Protein AF-A0A5K1A992-F1 (afdb_monomer_lite)

Radius of gyration: 14.45 Å; chains: 1; bounding box: 34×20×37 Å

Secondary structure (DSSP, 8-state):
-HHHHHHHHHHHHHSS-HHHHHHHHTTTHHHHHHHHHHTTT-------------SSPPPP-HHHH--

InterPro domains:
  IPR001593 Small ribosomal subunit protein eS1 [PF01015] (1-58)

pLDDT: mean 90.29, std 3.59, range [76.69, 95.0]

Foldseek 3Di:
DVVLLVVLVCVLVVVDDPVVSVVCQVVQVSQVVSQVVCVVVPHDDDRHDPDDDDPDDDPDDPVVVVD

Structure (mmCIF, N/CA/C/O backbone):
data_AF-A0A5K1A992-F1
#
_entry.id   AF-A0A5K1A992-F1
#
loop_
_atom_site.group_PDB
_atom_site.id
_atom_site.type_symbol
_atom_site.label_atom_id
_atom_site.label_alt_id
_atom_site.label_comp_id
_atom_site.label_asym_id
_atom_site.label_entity_id
_atom_site.label_seq_id
_atom_site.pdbx_PDB_ins_code
_atom_site.Cartn_x
_atom_site.Cartn_y
_atom_site.Cartn_z
_atom_site.occupancy
_atom_site.B_iso_or_equiv
_atom_site.auth_seq_id
_atom_site.auth_comp_id
_atom_site.auth_asym_id
_atom_site.auth_atom_id
_atom_site.pdbx_PDB_model_num
ATOM 1 N N . ILE A 1 1 ? -13.836 -8.204 5.713 1.00 90.25 1 ILE A N 1
ATOM 2 C CA . ILE A 1 1 ? -12.377 -7.917 5.771 1.00 90.25 1 ILE A CA 1
ATOM 3 C C . ILE A 1 1 ? -11.664 -8.290 4.468 1.00 90.25 1 ILE A C 1
ATOM 5 O O . ILE A 1 1 ? -11.345 -7.386 3.711 1.00 90.25 1 ILE A O 1
ATOM 9 N N . ARG A 1 2 ? -11.493 -9.582 4.131 1.00 93.12 2 ARG A N 1
ATOM 10 C CA . ARG A 1 2 ? -10.719 -10.015 2.939 1.00 93.12 2 ARG A CA 1
ATOM 11 C C . ARG A 1 2 ? -11.187 -9.426 1.600 1.00 93.12 2 ARG A C 1
ATOM 13 O O . ARG A 1 2 ? -10.356 -9.137 0.747 1.00 93.12 2 ARG A O 1
ATOM 20 N N . ARG A 1 3 ? -12.501 -9.252 1.408 1.00 94.06 3 ARG A N 1
ATOM 21 C CA . ARG A 1 3 ? -13.061 -8.597 0.211 1.00 94.06 3 ARG A CA 1
ATOM 22 C C . ARG A 1 3 ? -12.618 -7.131 0.116 1.00 94.06 3 ARG A C 1
ATOM 24 O O . ARG A 1 3 ? -12.067 -6.735 -0.899 1.00 94.06 3 ARG A O 1
ATOM 31 N N . LYS A 1 4 ? -12.778 -6.384 1.212 1.00 93.38 4 LYS A N 1
ATOM 32 C CA . LYS A 1 4 ? -12.444 -4.956 1.317 1.00 93.38 4 LYS A CA 1
ATOM 33 C C . LYS A 1 4 ? -10.935 -4.693 1.202 1.00 93.38 4 LYS A C 1
ATOM 35 O O . LYS A 1 4 ? -10.533 -3.744 0.550 1.00 93.38 4 LYS A O 1
ATOM 40 N N . MET A 1 5 ? -10.104 -5.594 1.739 1.00 93.88 5 MET A N 1
ATOM 41 C CA . MET A 1 5 ? -8.649 -5.587 1.519 1.0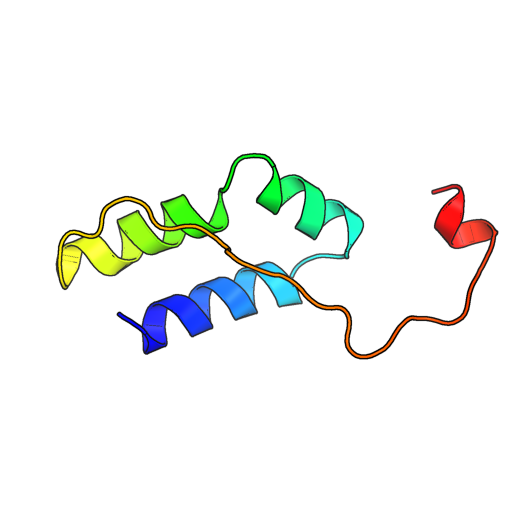0 93.88 5 MET A CA 1
ATOM 42 C C . MET A 1 5 ? -8.291 -5.667 0.033 1.00 93.88 5 MET A C 1
ATOM 44 O O . MET A 1 5 ? -7.513 -4.855 -0.453 1.00 93.88 5 MET A O 1
ATOM 48 N N . ARG A 1 6 ? -8.872 -6.632 -0.695 1.00 94.62 6 ARG A N 1
ATOM 49 C CA . ARG A 1 6 ? -8.610 -6.793 -2.132 1.00 94.62 6 ARG A CA 1
ATOM 50 C C . ARG A 1 6 ? -9.059 -5.582 -2.939 1.00 94.62 6 ARG A C 1
ATOM 52 O O . ARG A 1 6 ? -8.324 -5.151 -3.812 1.00 94.62 6 ARG A O 1
ATOM 59 N N . GLU A 1 7 ? -10.230 -5.044 -2.634 1.00 95.00 7 GLU A N 1
ATOM 60 C CA . GLU A 1 7 ? -10.779 -3.869 -3.313 1.00 95.00 7 GLU A CA 1
ATOM 61 C C . GLU A 1 7 ? -9.856 -2.648 -3.185 1.00 95.00 7 GLU A C 1
ATOM 63 O O . GLU A 1 7 ? -9.469 -2.067 -4.194 1.00 95.00 7 GLU A O 1
ATOM 68 N N . ILE A 1 8 ? -9.406 -2.329 -1.966 1.00 93.88 8 ILE A N 1
ATOM 69 C CA . ILE A 1 8 ? -8.487 -1.205 -1.716 1.00 93.88 8 ILE A CA 1
ATOM 70 C C . ILE A 1 8 ? -7.136 -1.437 -2.403 1.00 93.88 8 ILE A C 1
ATOM 72 O O . ILE A 1 8 ? -6.620 -0.540 -3.065 1.00 93.88 8 ILE A O 1
ATOM 76 N N . MET A 1 9 ? -6.576 -2.647 -2.296 1.00 93.12 9 MET A N 1
ATOM 77 C CA . MET A 1 9 ? -5.303 -2.978 -2.944 1.00 93.12 9 MET A CA 1
ATOM 78 C C . MET A 1 9 ? -5.371 -2.847 -4.467 1.00 93.12 9 MET A C 1
ATOM 80 O O . MET A 1 9 ? -4.429 -2.338 -5.065 1.00 93.12 9 MET A O 1
ATOM 84 N N . VAL A 1 10 ? -6.460 -3.308 -5.092 1.00 93.88 10 VAL A N 1
ATOM 85 C CA . VAL A 1 10 ? -6.644 -3.194 -6.544 1.00 93.88 10 VAL A CA 1
ATOM 86 C C . VAL A 1 10 ? -6.756 -1.728 -6.932 1.00 93.88 10 VAL A C 1
ATOM 88 O O . VAL A 1 10 ? -5.976 -1.293 -7.767 1.00 93.88 10 VAL A O 1
ATOM 91 N N . ASN A 1 11 ? -7.623 -0.957 -6.271 1.00 93.19 11 ASN A N 1
ATOM 92 C CA . ASN A 1 11 ? -7.822 0.457 -6.587 1.00 93.19 11 ASN A CA 1
ATOM 93 C C . ASN A 1 11 ? -6.517 1.264 -6.489 1.00 93.19 11 ASN A C 1
ATOM 95 O O . ASN A 1 11 ? -6.208 2.040 -7.389 1.00 93.19 11 ASN A O 1
ATOM 99 N N . GLN A 1 12 ? -5.724 1.037 -5.435 1.00 90.12 12 GLN A N 1
ATOM 100 C CA . GLN A 1 12 ? -4.442 1.720 -5.229 1.00 90.12 12 GLN A CA 1
ATOM 101 C C . GLN A 1 12 ? -3.354 1.293 -6.223 1.00 90.12 12 GLN A C 1
ATOM 103 O O . GLN A 1 12 ? -2.441 2.079 -6.490 1.00 90.12 12 GLN A O 1
ATOM 108 N N . ALA A 1 13 ? -3.431 0.060 -6.739 1.00 89.44 13 ALA A N 1
ATOM 109 C CA . ALA A 1 13 ? -2.451 -0.492 -7.668 1.00 89.44 13 ALA A CA 1
ATOM 110 C C . ALA A 1 13 ? -2.773 -0.227 -9.138 1.00 89.44 13 ALA A C 1
ATOM 112 O O . ALA A 1 13 ? -1.857 -0.113 -9.942 1.00 89.44 13 ALA A O 1
ATOM 113 N N . THR A 1 14 ? -4.050 -0.124 -9.503 1.00 90.50 14 THR A N 1
ATOM 114 C CA . THR A 1 14 ? -4.462 0.174 -10.880 1.00 90.50 14 THR A CA 1
ATOM 115 C C . THR A 1 14 ? -4.356 1.653 -11.220 1.00 90.50 14 THR A C 1
ATOM 117 O O . THR A 1 14 ? -4.292 1.993 -12.394 1.00 90.50 14 THR A O 1
ATOM 120 N N . SER A 1 15 ? -4.369 2.533 -10.216 1.00 89.56 15 SER A N 1
ATOM 121 C CA . SER A 1 15 ? -4.335 3.982 -10.425 1.00 89.56 15 SER A CA 1
ATOM 122 C C . SER A 1 15 ? -2.933 4.551 -10.654 1.00 89.56 15 SER A C 1
ATOM 124 O O . SER A 1 15 ? -2.829 5.738 -10.934 1.00 89.56 15 SER A O 1
ATOM 126 N N . CYS A 1 16 ? -1.874 3.765 -10.436 1.00 88.94 16 CYS A N 1
ATOM 127 C CA . CYS A 1 16 ? -0.505 4.266 -10.306 1.00 88.94 16 CYS A CA 1
ATOM 128 C C . CYS A 1 16 ? 0.506 3.391 -11.044 1.00 88.94 16 CYS A C 1
ATOM 130 O O . CYS A 1 16 ? 0.366 2.168 -11.105 1.00 88.94 16 CYS A O 1
ATOM 132 N N . ASP A 1 17 ? 1.578 4.028 -11.507 1.00 89.25 17 ASP A N 1
ATOM 133 C CA . ASP A 1 17 ? 2.735 3.342 -12.073 1.00 89.25 17 ASP A CA 1
ATOM 134 C C . ASP A 1 17 ? 3.612 2.705 -10.987 1.00 89.25 17 ASP A C 1
ATOM 136 O O . ASP A 1 17 ? 3.494 2.992 -9.793 1.00 89.25 17 ASP A O 1
ATOM 140 N N . LEU A 1 18 ? 4.546 1.839 -11.397 1.00 87.38 18 LEU A N 1
ATOM 141 C CA . LEU A 1 18 ? 5.400 1.074 -10.479 1.00 87.38 18 LEU A CA 1
ATOM 142 C C . LEU A 1 18 ? 6.193 1.975 -9.510 1.00 87.38 18 LEU A C 1
ATOM 144 O O . LEU A 1 18 ? 6.348 1.629 -8.341 1.00 87.38 18 LEU A O 1
ATOM 148 N N . LYS A 1 19 ? 6.671 3.134 -9.982 1.00 88.12 19 LYS A N 1
ATOM 149 C CA . LYS A 1 19 ? 7.449 4.100 -9.187 1.00 88.12 19 LYS A CA 1
ATOM 150 C C . LYS A 1 19 ? 6.618 4.682 -8.042 1.00 88.12 19 LYS A C 1
ATOM 152 O O . LYS A 1 19 ? 7.034 4.633 -6.885 1.00 88.12 19 LYS A O 1
ATOM 157 N N . GLU A 1 20 ? 5.416 5.156 -8.350 1.00 90.56 20 GLU A N 1
ATOM 158 C CA . GLU A 1 20 ? 4.473 5.685 -7.360 1.00 90.56 20 GLU A CA 1
ATOM 159 C C . GLU A 1 20 ? 3.957 4.588 -6.422 1.00 90.56 20 GLU A C 1
ATOM 161 O O . GLU A 1 20 ? 3.790 4.805 -5.222 1.00 90.56 20 GLU A O 1
ATOM 166 N N . LEU A 1 21 ? 3.752 3.374 -6.942 1.00 90.00 21 LEU A N 1
ATOM 167 C CA . LEU A 1 21 ? 3.338 2.226 -6.141 1.00 90.00 21 LEU A CA 1
ATOM 168 C C . LEU A 1 21 ? 4.368 1.907 -5.047 1.00 90.00 21 LEU A C 1
ATOM 170 O O . LEU A 1 21 ? 4.001 1.674 -3.895 1.00 90.00 21 LEU A O 1
ATOM 174 N N . VAL A 1 22 ? 5.660 1.942 -5.389 1.00 89.75 22 VAL A N 1
ATOM 175 C CA . VAL A 1 22 ? 6.750 1.755 -4.420 1.00 89.75 22 VAL A CA 1
ATOM 176 C C . VAL A 1 22 ? 6.772 2.887 -3.394 1.00 89.75 22 VAL A C 1
ATOM 178 O O . VAL A 1 22 ? 6.917 2.615 -2.202 1.00 89.75 22 VAL A O 1
ATOM 181 N N . GLN A 1 23 ? 6.536 4.134 -3.811 1.00 91.56 23 GLN A N 1
ATOM 182 C CA . GLN A 1 23 ? 6.421 5.261 -2.880 1.00 91.56 23 GLN A CA 1
ATOM 183 C C . GLN A 1 23 ? 5.262 5.102 -1.888 1.00 91.56 23 GLN A C 1
ATOM 185 O O . GLN A 1 23 ? 5.394 5.539 -0.751 1.00 91.56 23 GLN A O 1
ATOM 190 N N . LYS A 1 24 ? 4.163 4.431 -2.262 1.00 90.56 24 LYS A N 1
ATOM 191 C CA . LYS A 1 24 ? 3.059 4.096 -1.340 1.00 90.56 24 LYS A CA 1
ATOM 192 C C . LYS A 1 24 ? 3.397 2.956 -0.372 1.00 90.56 24 LYS A C 1
ATOM 194 O O . LYS A 1 24 ? 2.811 2.892 0.713 1.00 90.56 24 LYS A O 1
ATOM 199 N N . PHE A 1 25 ? 4.314 2.056 -0.739 1.00 90.62 25 PHE A N 1
ATOM 200 C CA . PHE A 1 25 ? 4.739 0.949 0.125 1.00 90.62 25 PHE A CA 1
ATOM 201 C C . PHE A 1 25 ? 5.655 1.400 1.264 1.00 90.62 25 PHE A C 1
ATOM 203 O O . PHE A 1 25 ? 5.502 0.889 2.368 1.00 90.62 25 PHE A O 1
ATOM 210 N N . ILE A 1 26 ? 6.545 2.371 1.030 1.00 89.00 26 ILE A N 1
ATOM 211 C CA . ILE A 1 26 ? 7.489 2.883 2.044 1.00 89.00 26 ILE A CA 1
ATOM 212 C C . ILE A 1 26 ? 6.780 3.354 3.333 1.00 89.00 26 ILE A C 1
ATOM 214 O O . ILE A 1 26 ? 7.155 2.901 4.411 1.00 89.00 26 ILE A O 1
ATOM 218 N N . PRO A 1 27 ? 5.747 4.217 3.273 1.00 91.00 27 PRO A N 1
ATOM 219 C CA . PRO A 1 27 ? 4.997 4.654 4.451 1.00 91.00 27 PRO A CA 1
ATOM 220 C C . PRO A 1 27 ? 3.859 3.701 4.857 1.00 91.00 27 PRO A C 1
ATOM 222 O O . PRO A 1 27 ? 3.058 4.054 5.729 1.00 91.00 27 PRO A O 1
ATOM 225 N N . GLU A 1 28 ? 3.730 2.546 4.193 1.00 89.75 28 GLU A N 1
ATOM 226 C CA . GLU A 1 28 ? 2.674 1.549 4.419 1.00 89.75 28 GLU A CA 1
ATOM 227 C C . GLU A 1 28 ? 1.247 2.124 4.332 1.00 89.75 28 GLU A C 1
ATOM 229 O O . GLU A 1 28 ? 0.326 1.695 5.034 1.00 89.75 28 GLU A O 1
ATOM 234 N N . MET A 1 29 ? 1.033 3.097 3.437 1.00 90.56 29 MET A N 1
ATOM 235 C CA . MET A 1 29 ? -0.249 3.805 3.301 1.00 90.56 29 MET A CA 1
ATOM 236 C C . MET A 1 29 ? -1.428 2.860 3.050 1.00 90.56 29 MET A C 1
ATOM 238 O O . MET A 1 29 ? -2.498 3.032 3.632 1.00 90.56 29 MET A O 1
ATOM 242 N N . ILE A 1 30 ? -1.215 1.826 2.234 1.00 92.19 30 ILE A N 1
ATOM 243 C CA . ILE A 1 30 ? -2.242 0.832 1.896 1.00 92.19 30 ILE A CA 1
ATOM 244 C C . ILE A 1 30 ? -2.659 0.027 3.140 1.00 92.19 30 ILE A C 1
ATOM 246 O O . ILE A 1 30 ? -3.838 -0.275 3.310 1.00 92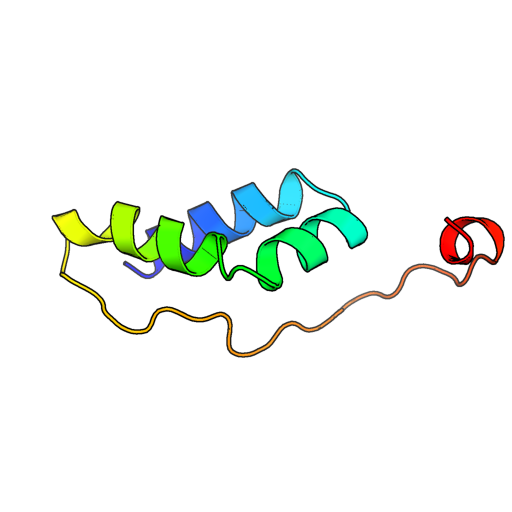.19 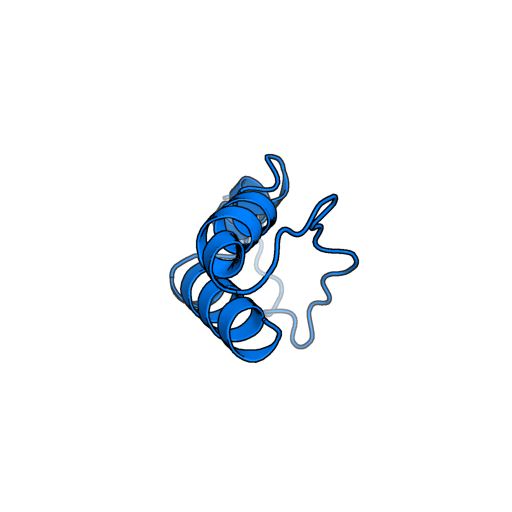30 ILE A O 1
ATOM 250 N N . GLY A 1 31 ? -1.717 -0.294 4.034 1.00 91.94 31 GLY A N 1
ATOM 251 C CA . GLY A 1 31 ? -2.007 -1.004 5.284 1.00 91.94 31 GLY A CA 1
ATOM 252 C C . GLY A 1 31 ? -2.890 -0.176 6.218 1.00 91.94 31 GLY A C 1
ATOM 253 O O . GLY A 1 31 ? -3.926 -0.657 6.682 1.00 91.94 31 GLY A O 1
ATOM 254 N N . LYS A 1 32 ? -2.545 1.106 6.389 1.00 91.94 32 LYS A N 1
ATOM 255 C CA . LYS A 1 32 ? -3.313 2.065 7.204 1.00 91.94 32 LYS A CA 1
ATOM 256 C C . LYS A 1 32 ? -4.719 2.312 6.656 1.00 91.94 32 LYS A C 1
ATOM 258 O O . LYS A 1 32 ? -5.683 2.411 7.415 1.00 91.94 32 LYS A O 1
ATOM 263 N N . GLU A 1 33 ? -4.861 2.394 5.336 1.00 92.38 33 GLU A N 1
ATOM 264 C CA . GLU A 1 33 ? -6.164 2.582 4.695 1.00 92.38 33 GLU A CA 1
ATOM 265 C C . GLU A 1 33 ? -7.074 1.361 4.891 1.00 92.38 33 GLU A C 1
ATOM 267 O O . GLU A 1 33 ? -8.259 1.504 5.203 1.00 92.38 33 GLU A O 1
ATOM 272 N N . ILE A 1 34 ? -6.510 0.153 4.800 1.00 93.81 34 ILE A N 1
ATOM 273 C CA . ILE A 1 34 ? -7.223 -1.090 5.101 1.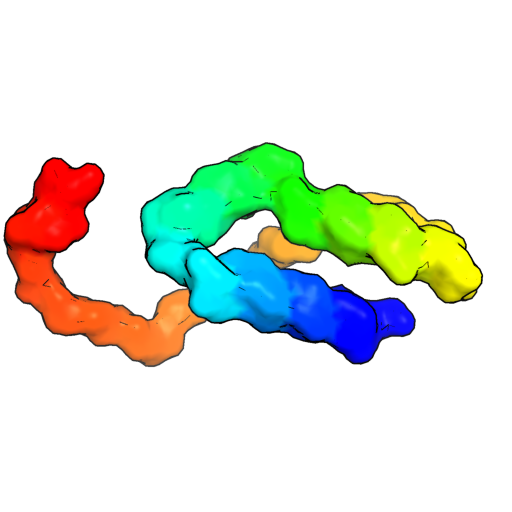00 93.81 34 ILE A CA 1
ATOM 274 C C . ILE A 1 34 ? -7.674 -1.121 6.564 1.00 93.81 34 ILE A C 1
ATOM 276 O O . ILE A 1 34 ? -8.825 -1.478 6.826 1.0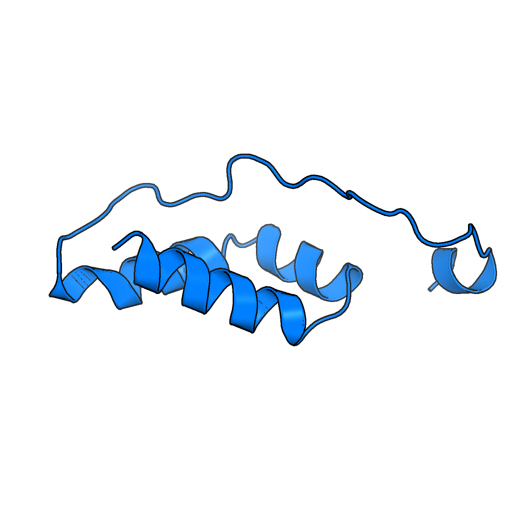0 93.81 34 ILE A O 1
ATOM 280 N N . GLU A 1 35 ? -6.808 -0.749 7.507 1.00 93.12 35 GLU A N 1
ATOM 281 C CA . GLU A 1 35 ? -7.125 -0.715 8.939 1.00 93.12 35 GLU A CA 1
ATOM 282 C C . GLU A 1 35 ? -8.318 0.210 9.213 1.00 93.12 35 GLU A C 1
ATOM 284 O O . GLU A 1 35 ? -9.332 -0.215 9.775 1.00 93.12 35 GLU A O 1
ATOM 289 N N . LYS A 1 36 ? -8.275 1.436 8.677 1.00 92.00 36 LYS A N 1
ATOM 290 C CA . LYS A 1 36 ? -9.369 2.408 8.794 1.00 92.00 36 LYS A CA 1
ATOM 291 C C . LYS A 1 36 ? -10.672 1.893 8.177 1.00 92.00 36 LYS A C 1
ATOM 293 O O . LYS A 1 36 ? -11.735 1.987 8.784 1.00 92.00 36 LYS A O 1
ATOM 298 N N . ALA A 1 37 ? -10.604 1.318 6.979 1.00 93.00 37 ALA A N 1
ATOM 299 C CA . ALA A 1 37 ? -11.779 0.866 6.236 1.00 93.00 37 ALA A CA 1
ATOM 300 C C . ALA A 1 37 ? -12.419 -0.421 6.795 1.00 93.00 37 ALA A C 1
ATOM 302 O O . ALA A 1 37 ? -13.568 -0.739 6.456 1.00 93.00 37 ALA A O 1
ATOM 303 N N .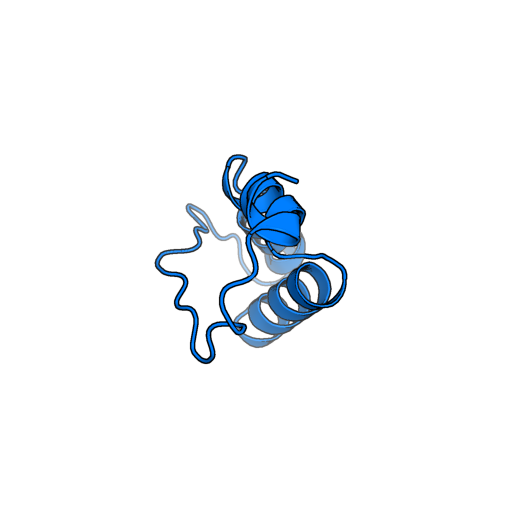 THR A 1 38 ? -11.680 -1.182 7.608 1.00 94.19 38 THR A N 1
ATOM 304 C CA . THR A 1 38 ? -12.136 -2.441 8.217 1.00 94.19 38 THR A CA 1
ATOM 305 C C . THR A 1 38 ? -12.461 -2.327 9.705 1.00 94.19 38 THR A C 1
ATOM 307 O O . THR A 1 38 ? -13.134 -3.225 10.209 1.00 94.19 38 THR A O 1
ATOM 310 N N . SER A 1 39 ? -12.120 -1.203 10.350 1.00 91.31 39 SER A N 1
ATOM 311 C CA . SER A 1 39 ? -12.434 -0.895 11.754 1.00 91.31 39 SER A CA 1
ATOM 312 C C . SER A 1 39 ? -13.917 -1.098 12.108 1.00 91.31 39 SER A C 1
ATOM 314 O O . SER A 1 39 ? -14.224 -1.702 13.130 1.00 91.31 39 SER A O 1
ATOM 316 N N . ASN A 1 40 ? -14.843 -0.734 11.207 1.00 91.50 40 ASN A N 1
ATOM 317 C CA . ASN A 1 40 ? -16.290 -0.932 11.408 1.00 91.50 40 ASN A CA 1
ATOM 318 C C . ASN A 1 40 ? -16.732 -2.406 11.439 1.00 91.50 40 ASN A C 1
ATOM 320 O O . ASN A 1 40 ? -17.837 -2.701 11.880 1.00 91.50 40 ASN A O 1
ATOM 324 N N . ILE A 1 41 ? -15.930 -3.322 10.893 1.00 94.19 41 ILE A N 1
ATOM 325 C CA . ILE A 1 41 ? -16.240 -4.757 10.876 1.00 94.19 41 ILE A CA 1
ATOM 326 C C . ILE A 1 41 ? -15.574 -5.428 12.073 1.00 94.19 41 ILE A C 1
ATOM 328 O O . ILE A 1 41 ? -16.211 -6.192 12.789 1.00 94.19 41 ILE A O 1
ATOM 332 N N . TYR A 1 42 ? -14.274 -5.187 12.239 1.00 93.38 42 TYR A N 1
ATOM 333 C CA . TYR A 1 42 ? -13.471 -5.727 13.326 1.00 93.38 42 TYR A CA 1
ATOM 334 C C . TYR A 1 42 ? -12.176 -4.910 13.444 1.00 93.38 42 TYR A C 1
ATOM 336 O O . TYR A 1 42 ? -11.554 -4.639 12.410 1.00 93.38 42 TYR A O 1
ATOM 344 N N . PRO A 1 43 ? -11.732 -4.548 14.658 1.00 92.56 43 PRO A N 1
ATOM 345 C CA . PRO A 1 43 ? -10.477 -3.832 14.844 1.00 92.56 43 PRO A CA 1
ATOM 346 C C . PRO A 1 43 ? -9.296 -4.739 14.480 1.00 92.56 43 PRO A C 1
ATOM 348 O O . PRO A 1 43 ? -9.050 -5.763 15.116 1.00 92.56 43 PRO A O 1
ATOM 351 N N . LEU A 1 44 ? -8.565 -4.371 13.431 1.00 91.50 44 LEU A N 1
ATOM 352 C CA . LEU A 1 44 ? -7.320 -5.028 13.044 1.00 91.50 44 LEU A CA 1
ATOM 353 C C . LEU A 1 44 ? -6.136 -4.217 13.561 1.00 91.50 44 LEU A C 1
ATOM 355 O O . LEU A 1 44 ? -6.203 -2.997 13.605 1.00 91.50 44 LEU A O 1
ATOM 359 N N . GLN A 1 45 ? -5.052 -4.902 13.908 1.00 88.69 45 GLN A N 1
ATOM 360 C CA . GLN A 1 45 ? -3.756 -4.298 14.211 1.00 88.69 45 GLN A CA 1
ATOM 361 C C . GLN A 1 45 ? -2.694 -4.967 13.339 1.00 88.69 45 GLN A C 1
ATOM 363 O O . GLN A 1 45 ? -2.861 -6.127 12.949 1.00 88.69 45 GLN A O 1
ATOM 368 N N . ASN A 1 46 ? -1.598 -4.256 13.061 1.00 89.81 46 ASN A N 1
ATOM 369 C CA . ASN A 1 46 ? -0.437 -4.786 12.336 1.00 89.81 46 ASN A CA 1
ATOM 370 C C . ASN A 1 46 ? -0.778 -5.280 10.915 1.00 89.81 46 ASN A C 1
ATOM 372 O O . ASN A 1 46 ? -0.499 -6.423 10.543 1.00 89.81 46 ASN A O 1
ATOM 376 N N . VAL A 1 47 ? -1.417 -4.421 10.113 1.00 93.00 47 VAL A N 1
ATOM 377 C CA . VAL A 1 47 ? -1.781 -4.732 8.723 1.00 93.00 47 VAL A CA 1
ATOM 378 C C . VAL A 1 47 ? -0.662 -4.303 7.775 1.00 93.00 47 VAL A C 1
ATOM 380 O O . VAL A 1 47 ? -0.500 -3.120 7.492 1.00 93.00 47 VAL A O 1
ATOM 383 N N . PHE A 1 48 ? 0.057 -5.280 7.220 1.00 92.56 48 PHE A N 1
ATOM 384 C CA . PHE A 1 48 ? 1.206 -5.039 6.342 1.00 92.56 48 PHE A CA 1
ATOM 385 C C . PHE A 1 48 ? 1.127 -5.818 5.028 1.00 92.56 48 PHE A C 1
ATOM 387 O O . PHE A 1 48 ? 0.522 -6.893 4.939 1.00 92.56 48 PHE A O 1
ATOM 394 N N . ILE A 1 49 ? 1.809 -5.306 4.001 1.00 92.88 49 ILE A N 1
ATOM 395 C CA . ILE A 1 49 ? 2.023 -6.033 2.748 1.00 92.88 49 ILE A CA 1
ATOM 396 C C . ILE A 1 49 ? 3.248 -6.929 2.919 1.00 92.88 49 ILE A C 1
ATOM 398 O O . ILE A 1 49 ? 4.386 -6.481 2.865 1.00 92.88 49 ILE A O 1
ATOM 402 N N . ARG A 1 50 ? 3.013 -8.230 3.108 1.00 93.00 50 ARG A N 1
ATOM 403 C CA . ARG A 1 50 ? 4.087 -9.194 3.397 1.00 93.00 50 ARG A CA 1
ATOM 404 C C . ARG A 1 50 ? 4.994 -9.500 2.201 1.00 93.00 50 ARG A C 1
ATOM 406 O O . ARG A 1 50 ? 6.159 -9.837 2.388 1.00 93.00 50 ARG A O 1
ATOM 413 N N . LYS A 1 51 ? 4.453 -9.495 0.979 1.00 92.25 51 LYS A N 1
ATOM 414 C CA . LYS A 1 51 ? 5.197 -9.855 -0.236 1.00 92.25 51 LYS A CA 1
ATOM 415 C C . LYS A 1 51 ? 4.539 -9.267 -1.477 1.00 92.25 51 LYS A C 1
ATOM 417 O O . LYS A 1 51 ? 3.332 -9.407 -1.655 1.00 92.25 51 LYS A O 1
ATOM 422 N N . VAL A 1 52 ? 5.357 -8.709 -2.366 1.00 91.50 52 VAL A N 1
ATOM 423 C CA . VAL A 1 52 ? 4.967 -8.290 -3.718 1.00 91.50 52 VAL A CA 1
ATOM 424 C C . VAL A 1 52 ? 5.790 -9.095 -4.724 1.00 91.50 52 VAL A C 1
ATOM 426 O O . VAL A 1 52 ? 6.958 -9.396 -4.476 1.00 91.50 52 VAL A O 1
ATOM 429 N N . LYS A 1 53 ? 5.179 -9.506 -5.839 1.00 92.44 53 LYS A N 1
ATOM 430 C CA . LYS A 1 53 ? 5.853 -10.247 -6.913 1.00 92.44 53 LYS A CA 1
ATOM 431 C C . LYS A 1 53 ? 5.453 -9.671 -8.265 1.00 92.44 53 LYS A C 1
ATOM 433 O O . LYS A 1 53 ? 4.268 -9.508 -8.536 1.00 92.44 53 LYS A O 1
ATOM 438 N N . ILE A 1 54 ? 6.440 -9.436 -9.123 1.00 91.00 54 ILE A N 1
ATOM 439 C CA . ILE A 1 54 ? 6.217 -9.088 -10.527 1.00 91.00 54 ILE A CA 1
ATOM 440 C C . ILE A 1 54 ? 5.985 -10.392 -11.296 1.00 91.00 54 ILE A C 1
ATOM 442 O O . ILE A 1 54 ? 6.818 -11.297 -11.254 1.00 91.00 54 ILE A O 1
ATOM 446 N N . LEU A 1 55 ? 4.829 -10.518 -11.952 1.00 89.94 55 LEU A N 1
ATOM 447 C CA . LEU A 1 55 ? 4.481 -11.710 -12.740 1.00 89.94 55 LEU A CA 1
ATOM 448 C C . LEU A 1 55 ? 4.947 -11.604 -14.193 1.00 89.94 55 LEU A C 1
ATOM 450 O O . LEU A 1 55 ? 5.367 -12.596 -14.779 1.00 89.94 55 LEU A O 1
ATOM 454 N N . LYS A 1 56 ? 4.868 -10.403 -14.766 1.00 89.50 56 LYS A N 1
ATOM 455 C CA . LYS A 1 56 ? 5.322 -10.096 -16.121 1.00 89.50 56 LYS A CA 1
ATOM 456 C C . LYS A 1 56 ? 6.210 -8.866 -16.042 1.00 89.50 56 LYS A C 1
ATOM 458 O O . LYS A 1 56 ? 5.725 -7.788 -15.712 1.00 89.50 56 LYS A O 1
ATOM 463 N N . ALA A 1 57 ? 7.501 -9.052 -16.292 1.00 84.00 57 ALA A N 1
ATOM 464 C CA . ALA A 1 57 ? 8.426 -7.937 -16.396 1.00 84.00 57 ALA A CA 1
ATOM 465 C C . ALA A 1 57 ? 8.237 -7.249 -17.761 1.00 84.00 57 ALA A C 1
ATOM 467 O O . ALA A 1 57 ? 8.098 -7.951 -18.770 1.00 84.00 57 ALA A O 1
ATOM 468 N N . PRO A 1 58 ? 8.207 -5.908 -17.817 1.00 84.94 58 PRO A N 1
ATOM 469 C CA . PRO A 1 58 ? 8.265 -5.197 -19.087 1.00 84.94 58 PRO A CA 1
ATOM 470 C C . PRO A 1 58 ? 9.601 -5.482 -19.787 1.00 84.94 58 PRO A C 1
ATOM 472 O O . PRO A 1 58 ? 10.589 -5.848 -19.144 1.00 84.94 58 PRO A O 1
ATOM 475 N N . LYS A 1 59 ? 9.640 -5.317 -21.115 1.00 85.81 59 LYS A N 1
ATOM 476 C CA . LYS A 1 59 ? 10.912 -5.362 -21.848 1.00 85.81 59 LYS A CA 1
ATOM 477 C C . LYS A 1 59 ? 11.838 -4.277 -21.298 1.00 85.81 59 LYS A C 1
ATOM 479 O O . LYS A 1 59 ? 11.388 -3.164 -21.039 1.00 85.81 59 LYS A O 1
ATOM 484 N N . PHE A 1 60 ? 13.104 -4.636 -21.109 1.00 83.94 60 PHE A N 1
ATOM 485 C CA . PHE A 1 60 ? 14.115 -3.724 -20.597 1.00 83.94 60 PHE A CA 1
ATOM 486 C C . PHE A 1 60 ? 14.307 -2.561 -21.572 1.00 83.94 60 PHE A C 1
ATOM 488 O O . PHE A 1 60 ? 14.569 -2.781 -22.754 1.00 83.94 60 PHE A O 1
ATOM 495 N N . ASP A 1 61 ? 14.153 -1.345 -21.063 1.00 86.06 61 ASP A N 1
ATOM 496 C CA . ASP A 1 61 ? 14.285 -0.105 -21.815 1.00 86.06 61 ASP A CA 1
ATOM 497 C C . ASP A 1 61 ? 15.137 0.860 -20.985 1.00 86.06 61 ASP A C 1
ATOM 499 O O . ASP A 1 61 ? 14.789 1.186 -19.848 1.00 86.06 61 ASP A O 1
ATOM 503 N N . LEU A 1 62 ? 16.277 1.274 -21.541 1.00 84.50 62 LEU A N 1
ATOM 504 C CA . LEU A 1 62 ? 17.229 2.169 -20.881 1.00 84.50 62 LEU A CA 1
ATOM 505 C C . LEU A 1 62 ? 16.626 3.552 -20.617 1.00 84.50 62 LEU A C 1
ATOM 507 O O . LEU A 1 62 ? 16.954 4.158 -19.601 1.00 84.50 62 LEU A O 1
ATOM 511 N N . GLY A 1 63 ? 15.725 4.028 -21.485 1.00 86.62 63 GLY A N 1
ATOM 512 C CA . GLY A 1 63 ? 15.080 5.331 -21.311 1.00 86.62 63 GLY A CA 1
ATOM 513 C C . GLY A 1 63 ? 14.185 5.362 -20.074 1.00 86.62 63 GLY A C 1
ATOM 514 O O . GLY A 1 63 ? 14.295 6.268 -19.259 1.00 86.62 63 GLY A O 1
ATOM 515 N N . LYS A 1 64 ? 13.380 4.311 -19.882 1.00 80.88 64 LYS A N 1
ATOM 516 C CA . LYS A 1 64 ? 12.477 4.169 -18.726 1.00 80.88 64 LYS A CA 1
ATOM 517 C C . LYS A 1 64 ? 13.183 3.842 -17.413 1.00 80.88 64 LYS A C 1
ATOM 519 O O . LYS A 1 64 ? 12.571 3.952 -16.360 1.00 80.88 64 LYS A O 1
ATOM 524 N N . LEU A 1 65 ? 14.424 3.358 -17.465 1.00 82.12 65 LEU A N 1
ATOM 525 C CA . LEU A 1 65 ? 15.198 3.034 -16.263 1.00 82.12 65 LEU A CA 1
ATOM 526 C C . LEU A 1 65 ? 15.882 4.267 -15.666 1.00 82.12 65 LEU A C 1
ATOM 528 O O . LEU A 1 65 ? 16.058 4.340 -14.455 1.00 82.12 65 LEU A O 1
ATOM 532 N N . MET A 1 66 ? 16.306 5.197 -16.520 1.00 83.50 66 MET A N 1
ATOM 533 C CA . MET A 1 66 ? 16.954 6.440 -16.095 1.00 83.50 66 MET A CA 1
ATOM 534 C C . MET A 1 66 ? 15.952 7.500 -15.603 1.00 83.50 66 MET A C 1
ATOM 536 O O . MET A 1 66 ? 16.376 8.539 -15.100 1.00 83.50 66 MET A O 1
ATOM 540 N N . GLU A 1 67 ? 14.649 7.240 -15.755 1.00 76.69 67 GLU A N 1
ATOM 541 C CA . GLU A 1 67 ? 13.527 8.085 -15.321 1.00 76.69 67 GLU A CA 1
ATOM 542 C C . GLU A 1 67 ? 13.058 7.765 -13.889 1.00 76.69 67 GLU A C 1
ATOM 544 O O . GLU A 1 67 ? 12.839 8.713 -13.094 1.00 76.69 67 GLU A O 1
#

Sequence (67 aa):
IRRKMREIMVNQATSCDLKELVQKFIPEMIGKEIEKATSNIYPLQNVFIRKVKILKAPKFDLGKLME

Organism: NCBI:txid210225